Protein AF-A0A1S1J778-F1 (afdb_monomer)

Mean predicted aligned error: 6.53 Å

Nearest PDB structures (foldseek):
  8eaq-assembly1_C  TM=4.778E-01  e=2.315E+00  Rattus norvegicus
  8wv3-assembly1_A  TM=4.715E-01  e=4.399E+00  Bacillus methanolicus
  8wv3-assembly1_H  TM=4.638E-01  e=7.840E+00  Bacillus methanolicus
  5gw0-assembly2_D  TM=3.339E-01  e=3.869E+00  Homo sapiens

Structure (mmCIF, N/CA/C/O backbone):
data_AF-A0A1S1J778-F1
#
_entry.id   AF-A0A1S1J778-F1
#
loop_
_atom_site.group_PDB
_atom_site.id
_atom_site.type_symbol
_atom_site.label_atom_id
_atom_site.label_alt_id
_atom_site.label_comp_id
_atom_site.label_asym_id
_atom_site.label_entity_id
_atom_site.label_seq_id
_atom_site.pdbx_PDB_ins_code
_atom_site.Cartn_x
_atom_site.Cartn_y
_atom_site.Cartn_z
_atom_site.occupancy
_atom_site.B_iso_or_equiv
_atom_site.auth_seq_id
_atom_site.auth_comp_id
_atom_site.auth_asym_id
_atom_site.auth_atom_id
_atom_site.pdbx_PDB_model_num
ATOM 1 N N . MET A 1 1 ? -6.847 10.165 4.966 1.00 80.81 1 MET A N 1
ATOM 2 C CA . MET A 1 1 ? -6.625 9.439 6.226 1.00 80.81 1 MET A CA 1
ATOM 3 C C . MET A 1 1 ? -7.878 8.642 6.494 1.00 80.81 1 MET A C 1
ATOM 5 O O . MET A 1 1 ? -8.951 9.106 6.116 1.00 80.81 1 MET A O 1
ATOM 9 N N . TYR A 1 2 ? -7.705 7.457 7.052 1.00 86.69 2 TYR A N 1
ATOM 10 C CA . TYR A 1 2 ? -8.739 6.457 7.268 1.00 86.69 2 TYR A CA 1
ATOM 11 C C . TYR A 1 2 ? -8.791 6.092 8.750 1.00 86.69 2 TYR A C 1
ATOM 13 O O . TYR A 1 2 ? -7.778 6.168 9.443 1.00 86.69 2 TYR A O 1
ATOM 21 N N . THR A 1 3 ? -9.936 5.615 9.219 1.00 91.25 3 THR A N 1
ATOM 22 C CA . THR A 1 3 ? -9.964 4.703 10.369 1.00 91.25 3 THR A CA 1
ATOM 23 C C . THR A 1 3 ? -9.309 3.367 9.991 1.00 91.25 3 THR A C 1
ATOM 25 O O . THR A 1 3 ? -9.148 3.060 8.809 1.00 91.25 3 THR A O 1
ATOM 28 N N . LEU A 1 4 ? -8.958 2.531 10.974 1.00 89.31 4 LEU A N 1
ATOM 29 C CA . LEU A 1 4 ? -8.366 1.214 10.698 1.00 89.31 4 LEU A CA 1
ATOM 30 C C . LEU A 1 4 ? -9.253 0.374 9.761 1.00 89.31 4 LEU A C 1
ATOM 32 O O . LEU A 1 4 ? -8.785 -0.127 8.742 1.00 89.31 4 LEU A O 1
ATOM 36 N N . LYS A 1 5 ? -10.557 0.311 10.051 1.00 89.56 5 LYS A N 1
ATOM 37 C CA . LYS A 1 5 ? -11.538 -0.446 9.259 1.00 89.56 5 LYS A CA 1
ATOM 38 C C . LYS A 1 5 ? -11.664 0.074 7.822 1.00 89.56 5 LYS A C 1
ATOM 40 O O . LYS A 1 5 ? -11.795 -0.702 6.879 1.00 89.56 5 LYS A O 1
ATOM 45 N N . GLU A 1 6 ? -11.606 1.391 7.641 1.00 91.62 6 GLU A N 1
ATOM 46 C CA . GLU A 1 6 ? -11.588 2.008 6.311 1.00 91.62 6 GLU A CA 1
ATOM 47 C C . GLU A 1 6 ? -10.255 1.801 5.586 1.00 91.62 6 GLU A C 1
ATOM 49 O O . GLU A 1 6 ? -10.226 1.882 4.367 1.00 91.62 6 GLU A O 1
ATOM 54 N N . ALA A 1 7 ? -9.145 1.543 6.279 1.00 90.56 7 ALA A N 1
ATOM 55 C CA . ALA A 1 7 ? -7.871 1.230 5.634 1.00 90.56 7 ALA A CA 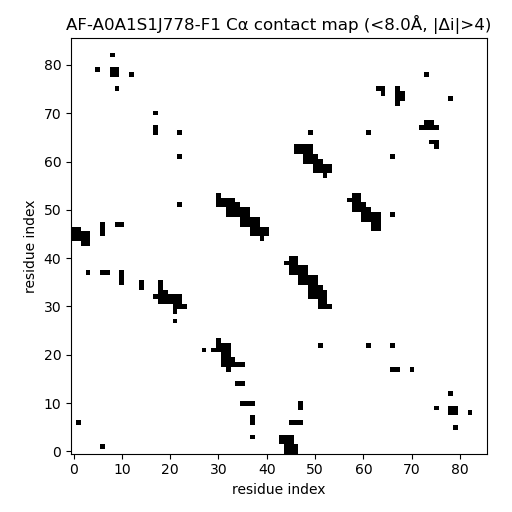1
ATOM 56 C C . ALA A 1 7 ? -7.802 -0.240 5.179 1.00 90.56 7 ALA A C 1
ATOM 58 O O . ALA A 1 7 ? -7.211 -0.540 4.139 1.00 90.56 7 ALA A O 1
ATOM 59 N N . GLU A 1 8 ? -8.445 -1.155 5.910 1.00 93.06 8 GLU A N 1
ATOM 60 C CA . GLU A 1 8 ? -8.504 -2.589 5.590 1.00 93.06 8 GLU A CA 1
ATOM 61 C C . GLU A 1 8 ? -9.144 -2.867 4.228 1.00 93.06 8 GLU A C 1
ATOM 63 O O . GLU A 1 8 ? -8.609 -3.652 3.445 1.00 93.06 8 GLU A O 1
ATOM 68 N N . GLN A 1 9 ? -10.239 -2.182 3.902 1.00 91.25 9 GLN A N 1
ATOM 69 C CA . GLN A 1 9 ? -10.961 -2.376 2.640 1.00 91.25 9 GLN A CA 1
ATOM 70 C C . GLN A 1 9 ? -10.127 -2.056 1.382 1.00 91.25 9 GLN A C 1
ATOM 72 O O . GLN A 1 9 ? -9.947 -2.940 0.540 1.00 91.25 9 GLN A O 1
ATOM 77 N N . PRO A 1 10 ? -9.582 -0.835 1.206 1.00 91.50 10 PRO A N 1
ATOM 78 C CA . PRO A 1 10 ? -8.695 -0.537 0.095 1.00 91.50 10 PRO A CA 1
ATOM 79 C C . PRO A 1 10 ? -7.433 -1.395 0.157 1.00 91.50 10 PRO A C 1
ATOM 81 O O . PRO A 1 10 ? -6.958 -1.802 -0.898 1.00 91.50 10 PRO A O 1
ATOM 84 N N . SER A 1 11 ? -6.914 -1.721 1.345 1.00 92.12 11 SER A N 1
ATOM 85 C CA . SER A 1 11 ? -5.752 -2.604 1.468 1.00 92.12 11 SER A CA 1
ATOM 86 C C . SER A 1 11 ? -6.004 -3.966 0.812 1.00 92.12 11 SER A C 1
ATOM 88 O O . SER A 1 11 ? -5.301 -4.330 -0.131 1.00 92.12 11 SER A O 1
ATOM 90 N N . GLN A 1 12 ? -7.086 -4.649 1.194 1.00 92.38 12 GLN A N 1
ATOM 91 C CA . GLN A 1 12 ? -7.496 -5.924 0.595 1.00 92.38 12 GLN A CA 1
ATOM 92 C C . GLN A 1 12 ? -7.802 -5.793 -0.899 1.00 92.38 12 GLN A C 1
ATOM 94 O O . GLN A 1 12 ? -7.379 -6.620 -1.703 1.00 92.38 12 GLN A O 1
ATOM 99 N N . TYR A 1 13 ? -8.511 -4.735 -1.301 1.00 92.88 13 TYR A N 1
ATOM 100 C CA . TYR A 1 13 ? -8.847 -4.518 -2.704 1.00 92.88 13 TYR A CA 1
ATOM 101 C C . TYR A 1 13 ? -7.585 -4.329 -3.563 1.00 92.88 13 TYR A C 1
ATOM 103 O O . TYR A 1 13 ? -7.494 -4.857 -4.672 1.00 92.88 13 TYR A O 1
ATOM 111 N N . TYR A 1 14 ? -6.605 -3.557 -3.105 1.00 92.00 14 TYR A N 1
ATOM 112 C CA . TYR A 1 14 ? -5.443 -3.218 -3.923 1.00 92.00 14 TYR A CA 1
ATOM 113 C C . TYR A 1 14 ? -4.310 -4.233 -3.844 1.00 92.00 14 TYR A C 1
ATOM 115 O O . TYR A 1 14 ? -3.475 -4.216 -4.750 1.00 92.00 14 TYR A O 1
ATOM 123 N N . GLN A 1 15 ? -4.299 -5.114 -2.839 1.00 89.56 15 GLN A N 1
ATOM 124 C CA . GLN A 1 15 ? -3.215 -6.063 -2.586 1.00 89.56 15 GLN A CA 1
ATOM 125 C C . GLN A 1 15 ? -2.762 -6.780 -3.867 1.00 89.56 15 GLN A C 1
ATOM 127 O O . GLN A 1 15 ? -1.645 -6.564 -4.318 1.00 89.56 15 GLN A O 1
ATOM 132 N N . ASP A 1 16 ? -3.648 -7.482 -4.570 1.00 87.69 16 ASP A N 1
ATOM 133 C CA 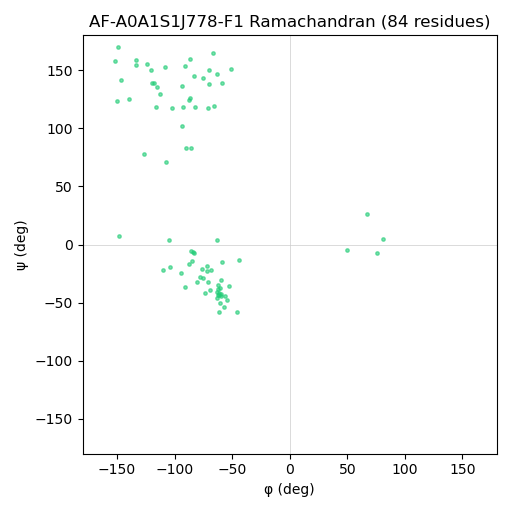. ASP A 1 16 ? -3.268 -8.201 -5.800 1.00 87.69 16 ASP A CA 1
ATOM 134 C C . ASP A 1 16 ? -3.262 -7.331 -7.069 1.00 87.69 16 ASP A C 1
ATOM 136 O O . ASP A 1 16 ? -2.864 -7.769 -8.150 1.00 87.69 16 ASP A O 1
ATOM 140 N N . ARG A 1 17 ? -3.721 -6.079 -6.973 1.00 89.94 17 ARG A N 1
ATOM 141 C CA . ARG A 1 17 ? -3.886 -5.180 -8.128 1.00 89.94 17 ARG A CA 1
ATOM 142 C C . ARG A 1 17 ? -2.685 -4.267 -8.349 1.00 89.94 17 ARG A C 1
ATOM 144 O O . ARG A 1 17 ? -2.483 -3.797 -9.473 1.00 89.94 17 ARG A O 1
ATOM 151 N N . ILE A 1 18 ? -1.908 -4.005 -7.299 1.00 88.25 18 ILE A N 1
ATOM 152 C CA . ILE A 1 18 ? -0.777 -3.072 -7.361 1.00 88.25 18 ILE A CA 1
ATOM 153 C C . ILE A 1 18 ? 0.585 -3.756 -7.265 1.00 88.25 18 ILE A C 1
ATOM 155 O O . ILE A 1 18 ? 1.570 -3.175 -7.716 1.00 88.25 18 ILE A O 1
ATOM 159 N N . LEU A 1 19 ? 0.663 -4.966 -6.704 1.00 88.25 19 LEU A N 1
ATOM 160 C CA . LEU A 1 19 ? 1.929 -5.690 -6.591 1.00 88.25 19 LEU A CA 1
ATOM 161 C C . LEU A 1 19 ? 2.549 -5.927 -7.977 1.00 88.25 19 LEU A C 1
ATOM 163 O O . LEU A 1 19 ? 1.864 -6.189 -8.968 1.00 88.25 19 LEU A O 1
ATOM 167 N N . GLY A 1 20 ? 3.867 -5.758 -8.063 1.00 84.88 20 GLY A N 1
ATOM 168 C CA . GLY A 1 20 ? 4.630 -5.836 -9.309 1.00 84.88 20 GLY A CA 1
ATOM 169 C C . GLY A 1 20 ? 4.491 -4.615 -10.228 1.00 84.88 20 GLY A C 1
ATOM 170 O O . GLY A 1 20 ? 5.202 -4.525 -11.229 1.00 84.88 20 GLY A O 1
ATOM 171 N N . LYS A 1 21 ? 3.608 -3.652 -9.925 1.00 85.94 21 LYS A N 1
ATOM 172 C CA . LYS A 1 21 ? 3.453 -2.431 -10.731 1.00 85.94 21 LYS A CA 1
ATOM 173 C C . LYS A 1 21 ? 4.501 -1.392 -10.348 1.00 85.94 21 LYS A C 1
ATOM 17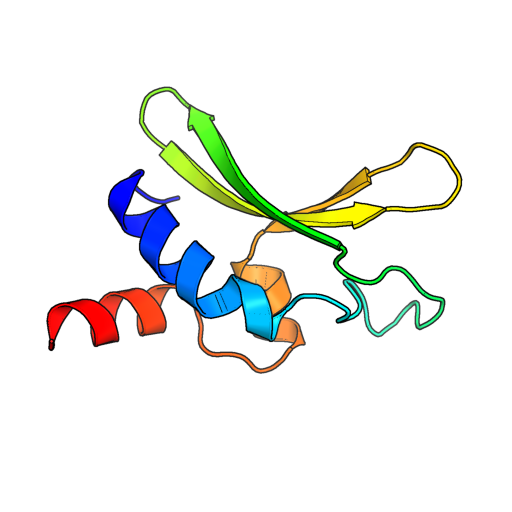5 O O . LYS A 1 21 ? 4.855 -1.266 -9.184 1.00 85.94 21 LYS A O 1
ATOM 180 N N . ALA A 1 22 ? 4.991 -0.623 -11.316 1.00 79.62 22 ALA A N 1
ATOM 181 C CA . ALA A 1 22 ? 5.989 0.414 -11.058 1.00 79.62 22 ALA A CA 1
ATOM 182 C C . ALA A 1 22 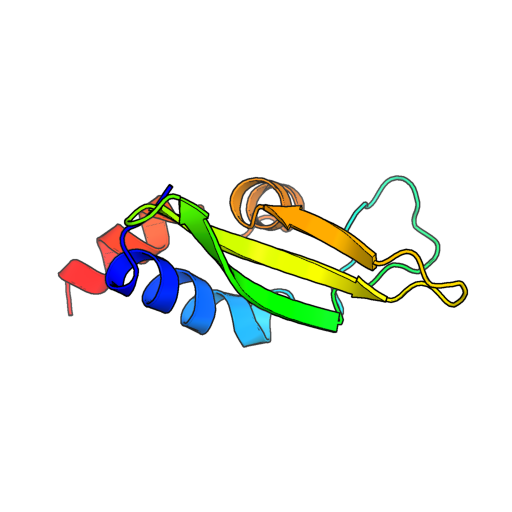? 5.398 1.602 -10.275 1.00 79.62 22 ALA A C 1
ATOM 184 O O . ALA A 1 22 ? 4.310 2.076 -10.604 1.00 79.62 22 ALA A O 1
ATOM 185 N N . ILE A 1 23 ? 6.148 2.127 -9.298 1.00 74.25 23 ILE A N 1
ATOM 186 C CA 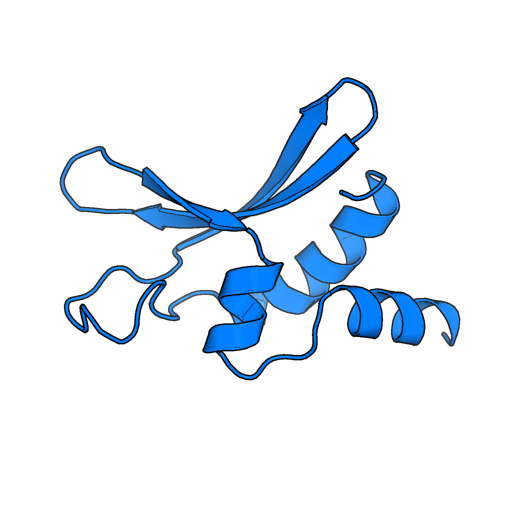. ILE A 1 23 ? 5.749 3.314 -8.512 1.00 74.25 23 ILE A CA 1
ATOM 187 C C . ILE A 1 23 ? 5.837 4.615 -9.330 1.00 74.25 23 ILE A C 1
ATOM 189 O O . ILE A 1 23 ? 5.215 5.611 -8.962 1.00 74.25 23 ILE A O 1
ATOM 193 N N . ASN A 1 24 ? 6.583 4.625 -10.440 1.00 68.00 24 ASN A N 1
ATOM 194 C CA . ASN A 1 24 ? 6.721 5.784 -11.318 1.00 68.00 24 ASN A CA 1
ATOM 195 C C . ASN A 1 24 ? 6.959 5.347 -12.773 1.00 68.00 24 ASN A C 1
ATOM 197 O O . ASN A 1 24 ? 7.918 4.640 -13.070 1.00 68.00 24 ASN A O 1
ATOM 201 N N . LYS A 1 25 ? 6.102 5.801 -13.696 1.00 59.22 25 LYS A N 1
ATOM 202 C CA . LYS A 1 25 ? 6.217 5.508 -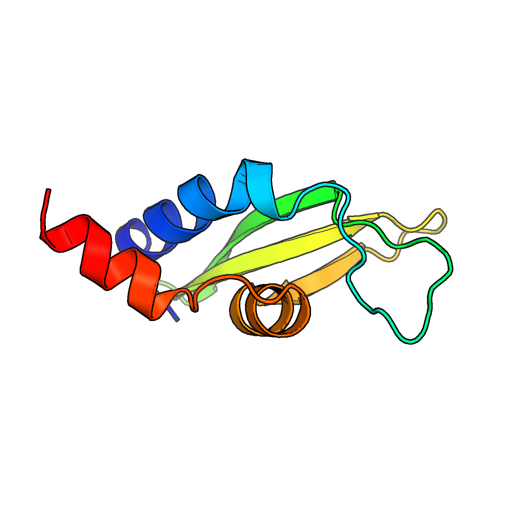15.137 1.00 59.22 25 LYS A CA 1
ATOM 203 C C . LYS A 1 25 ? 7.314 6.316 -15.847 1.00 59.22 25 LYS A C 1
ATOM 205 O O . LYS A 1 25 ? 7.743 5.908 -16.919 1.00 59.22 25 LYS A O 1
ATOM 210 N N . LYS A 1 26 ? 7.755 7.454 -15.286 1.00 60.75 26 LYS A N 1
ATOM 211 C CA . LYS A 1 26 ? 8.800 8.313 -15.888 1.00 60.75 26 LYS A CA 1
ATOM 212 C C . LYS A 1 26 ? 10.212 7.773 -15.678 1.00 60.75 26 LYS A C 1
ATOM 214 O O . LYS A 1 26 ? 11.090 8.039 -16.486 1.00 60.75 26 LYS A O 1
ATOM 219 N N . THR A 1 27 ? 10.419 7.023 -14.604 1.00 55.12 27 THR A N 1
ATOM 220 C CA . THR A 1 27 ? 11.650 6.284 -14.318 1.00 55.12 27 THR A CA 1
ATOM 221 C C . THR A 1 27 ? 11.341 4.810 -14.536 1.00 55.12 27 THR A C 1
ATOM 223 O O . THR A 1 27 ? 11.177 4.051 -13.585 1.00 55.12 27 THR A O 1
ATOM 226 N N . SER A 1 28 ? 11.157 4.421 -15.796 1.00 48.03 28 SER A N 1
ATOM 227 C CA . SER A 1 28 ? 10.786 3.063 -16.213 1.00 48.03 28 SER A CA 1
ATOM 228 C C . SER A 1 28 ? 11.827 1.982 -15.874 1.00 48.03 28 SER A C 1
ATOM 230 O O . SER A 1 28 ? 11.597 0.812 -16.167 1.00 48.03 28 SER A O 1
ATOM 232 N N . GLU A 1 29 ? 12.915 2.316 -15.175 1.00 52.56 29 GLU A N 1
ATOM 233 C CA . GLU A 1 29 ? 13.830 1.341 -14.582 1.00 52.56 29 GLU A CA 1
ATOM 234 C C . GLU A 1 29 ? 13.419 0.966 -13.137 1.00 52.56 29 GLU A C 1
ATOM 236 O O . GLU A 1 29 ? 13.952 1.429 -12.133 1.00 52.56 29 GLU A O 1
ATOM 241 N N . SER A 1 30 ? 12.470 0.025 -13.075 1.00 62.00 30 SER A N 1
ATOM 242 C CA . SER A 1 30 ? 12.447 -1.143 -12.166 1.00 62.00 30 SER A CA 1
ATOM 243 C C . SER A 1 30 ? 11.989 -1.057 -10.700 1.00 62.00 30 SER A C 1
ATOM 245 O O . SER A 1 30 ? 12.020 -2.085 -10.026 1.00 62.00 30 SER A O 1
ATOM 247 N N . LEU A 1 31 ? 11.488 0.065 -10.176 1.00 75.19 31 LEU A N 1
ATOM 248 C CA . LEU A 1 31 ? 10.945 0.054 -8.803 1.00 75.19 31 LEU A CA 1
ATOM 249 C C . LEU A 1 31 ? 9.478 -0.381 -8.774 1.00 75.19 31 LEU A C 1
ATOM 251 O O . LEU A 1 31 ? 8.552 0.436 -8.770 1.00 75.19 31 LEU A O 1
ATOM 255 N N . ALA A 1 32 ? 9.294 -1.700 -8.789 1.00 82.62 32 ALA A N 1
ATOM 256 C CA . ALA A 1 32 ? 8.007 -2.355 -8.623 1.00 82.62 32 ALA A CA 1
ATOM 257 C C . ALA A 1 32 ? 7.549 -2.329 -7.160 1.00 82.62 32 ALA A C 1
ATOM 259 O O . ALA A 1 32 ? 8.351 -2.488 -6.239 1.00 82.62 32 ALA A O 1
ATOM 260 N N . ILE A 1 33 ? 6.244 -2.169 -6.957 1.00 87.12 33 ILE A N 1
ATOM 261 C CA . ILE A 1 33 ? 5.607 -2.298 -5.653 1.00 87.12 33 ILE A CA 1
ATOM 262 C C . ILE A 1 33 ? 5.748 -3.753 -5.210 1.00 87.12 33 ILE A C 1
ATOM 264 O O . ILE A 1 33 ? 5.281 -4.670 -5.884 1.00 87.12 33 ILE A O 1
ATOM 268 N N . THR A 1 34 ? 6.414 -3.954 -4.085 1.00 88.31 34 THR A N 1
ATOM 269 C CA . THR A 1 34 ? 6.659 -5.261 -3.474 1.00 88.31 34 THR A CA 1
ATOM 270 C C . THR A 1 34 ? 5.762 -5.517 -2.278 1.00 88.31 34 THR A C 1
ATOM 272 O O . THR A 1 34 ? 5.631 -6.665 -1.872 1.00 88.31 34 THR A O 1
ATOM 275 N N . ASP A 1 35 ? 5.192 -4.465 -1.691 1.00 89.56 35 ASP A N 1
ATOM 276 C CA . ASP A 1 35 ? 4.363 -4.592 -0.499 1.00 89.56 35 ASP A CA 1
ATOM 277 C C . ASP A 1 35 ? 3.313 -3.478 -0.426 1.00 89.56 35 ASP A C 1
ATOM 279 O O . ASP A 1 35 ? 3.474 -2.402 -1.014 1.00 89.56 35 ASP A O 1
ATOM 283 N N . LEU A 1 36 ? 2.249 -3.738 0.321 1.00 90.56 36 LEU A N 1
ATOM 284 C CA . LEU A 1 36 ? 1.209 -2.780 0.655 1.00 90.56 36 LEU A CA 1
ATOM 285 C C . LEU A 1 36 ? 0.816 -2.986 2.116 1.00 90.56 36 LEU A C 1
ATOM 287 O O . LEU A 1 36 ? 0.460 -4.092 2.514 1.00 90.56 36 LEU A O 1
ATOM 291 N N . LYS A 1 37 ? 0.879 -1.918 2.913 1.00 92.00 37 LYS A N 1
ATOM 292 C CA . LYS A 1 37 ? 0.575 -1.977 4.345 1.00 92.00 37 LYS A CA 1
ATOM 293 C C . LYS A 1 37 ? -0.341 -0.854 4.775 1.00 92.00 37 LYS A C 1
ATOM 295 O O . LYS A 1 37 ? -0.363 0.216 4.172 1.00 92.00 37 LYS A O 1
ATOM 300 N N . ILE A 1 38 ? -1.057 -1.120 5.856 1.00 93.12 38 ILE A N 1
ATOM 301 C CA . ILE A 1 38 ? -1.750 -0.102 6.629 1.00 93.12 38 ILE A CA 1
ATOM 302 C C . ILE A 1 38 ? -0.747 0.433 7.647 1.00 93.12 38 ILE A C 1
ATOM 304 O O . ILE A 1 38 ? -0.163 -0.339 8.403 1.00 93.12 38 ILE A O 1
ATOM 308 N N . GLU A 1 39 ? -0.540 1.740 7.638 1.00 91.81 39 GLU A N 1
ATOM 309 C CA . GLU A 1 39 ? 0.372 2.445 8.535 1.00 91.81 39 GLU A CA 1
ATOM 310 C C . GLU A 1 39 ? -0.439 3.382 9.423 1.00 91.81 39 GLU A C 1
ATOM 312 O O . GLU A 1 39 ? -1.319 4.098 8.941 1.00 91.81 39 GLU A O 1
ATOM 317 N N . GLU A 1 40 ? -0.133 3.390 10.716 1.00 91.94 40 GLU A N 1
ATOM 318 C CA . GLU A 1 40 ? -0.679 4.361 11.657 1.00 91.94 40 GLU A CA 1
ATOM 319 C C . GLU A 1 40 ? 0.137 5.659 11.572 1.00 91.94 40 GLU A C 1
ATOM 321 O O . GLU A 1 40 ? 1.340 5.669 11.823 1.00 91.94 40 GLU A O 1
ATOM 326 N N . LEU A 1 41 ? -0.507 6.764 11.189 1.00 85.69 41 LEU A N 1
ATOM 327 C CA . LEU A 1 41 ? 0.126 8.083 11.086 1.00 85.69 41 LEU A CA 1
ATOM 328 C C . LEU A 1 41 ? 0.017 8.878 12.394 1.00 85.69 41 LEU A C 1
ATOM 330 O O . LEU A 1 41 ? 0.927 9.625 12.745 1.00 85.69 41 LEU A O 1
ATOM 334 N N . THR A 1 42 ? -1.109 8.741 13.096 1.00 87.38 42 THR A N 1
ATOM 335 C CA . THR A 1 42 ? -1.378 9.287 14.439 1.00 87.38 42 THR A CA 1
ATOM 336 C C . THR A 1 42 ? -2.339 8.340 15.166 1.00 87.38 42 THR A C 1
ATOM 338 O O . THR A 1 42 ? -2.968 7.541 14.481 1.00 87.38 42 THR A O 1
ATOM 341 N N . GLU A 1 43 ? -2.569 8.520 16.478 1.00 84.62 43 GLU A N 1
ATOM 342 C CA . GLU A 1 43 ? -3.340 7.627 17.391 1.00 84.62 43 GLU A CA 1
ATOM 343 C C . GLU A 1 43 ? -4.691 7.060 16.891 1.00 84.62 43 GLU A C 1
ATOM 345 O O . GLU A 1 43 ? -5.253 6.170 17.523 1.00 84.62 43 GLU A O 1
ATOM 350 N N . GLN A 1 44 ? -5.266 7.579 15.800 1.00 85.12 44 GLN A N 1
ATOM 351 C CA . GLN A 1 44 ? -6.521 7.107 15.196 1.00 85.12 44 GLN A CA 1
ATOM 352 C C . GLN A 1 44 ? -6.577 7.284 13.667 1.00 85.12 44 GLN A C 1
ATOM 354 O O . GLN A 1 44 ? -7.628 7.076 13.062 1.00 85.12 44 GLN A O 1
ATOM 359 N N . ASN A 1 45 ? -5.477 7.695 13.031 1.00 87.88 45 ASN A N 1
ATOM 360 C CA . ASN A 1 45 ? -5.437 7.962 11.597 1.00 87.88 45 ASN A CA 1
ATOM 361 C C . ASN A 1 45 ? -4.489 6.990 10.920 1.00 87.88 45 ASN A C 1
ATOM 363 O O . ASN A 1 45 ? -3.283 7.018 11.152 1.00 87.88 45 ASN A O 1
ATOM 367 N N . PHE A 1 46 ? -5.045 6.194 10.022 1.00 90.75 46 PHE A N 1
ATOM 368 C CA . PHE A 1 46 ? -4.332 5.211 9.235 1.00 90.75 46 PHE A CA 1
ATOM 369 C C . PHE A 1 46 ? -4.241 5.670 7.779 1.00 90.75 46 PHE A C 1
ATOM 371 O O . PHE A 1 46 ? -5.091 6.414 7.272 1.00 90.75 46 PHE A O 1
ATOM 378 N N . ASP A 1 47 ? -3.205 5.224 7.085 1.00 90.75 47 ASP A N 1
ATOM 379 C CA . ASP A 1 47 ? -3.096 5.341 5.635 1.00 90.75 47 ASP A CA 1
ATOM 380 C C . ASP A 1 47 ? -2.652 4.010 5.037 1.00 90.75 47 ASP A C 1
ATOM 382 O O . ASP A 1 47 ? -2.085 3.157 5.717 1.00 90.75 47 ASP A O 1
ATOM 386 N N . VAL A 1 48 ? -2.931 3.823 3.753 1.00 91.31 48 VAL A N 1
ATOM 387 C CA . VAL A 1 48 ? -2.482 2.645 3.016 1.00 91.31 48 VAL A CA 1
ATOM 388 C C . VAL A 1 48 ? -1.291 3.046 2.165 1.00 91.31 48 VAL A C 1
ATOM 390 O O . VAL A 1 48 ? -1.385 3.890 1.266 1.00 91.31 48 VAL A O 1
ATOM 393 N N . ILE A 1 49 ? -0.155 2.431 2.461 1.00 91.00 49 ILE A N 1
ATOM 394 C CA . ILE A 1 49 ? 1.141 2.769 1.901 1.00 91.00 49 ILE A CA 1
ATOM 395 C C . ILE A 1 49 ? 1.629 1.623 1.020 1.00 91.00 49 ILE A C 1
ATOM 397 O O . ILE A 1 49 ? 1.638 0.459 1.410 1.00 91.00 49 ILE A O 1
ATOM 401 N N . CYS A 1 50 ? 2.039 1.974 -0.195 1.00 89.44 50 CYS A N 1
ATOM 402 C CA . CYS A 1 50 ? 2.667 1.072 -1.152 1.00 89.44 50 CYS A CA 1
ATOM 403 C C . CYS A 1 50 ? 4.181 1.171 -0.989 1.00 89.44 50 CYS A C 1
ATOM 405 O O . CYS A 1 50 ? 4.704 2.285 -0.943 1.00 89.44 50 CYS A O 1
ATOM 407 N N . TYR A 1 51 ? 4.879 0.042 -0.991 1.00 87.44 51 TYR A N 1
ATOM 408 C CA . TYR A 1 51 ? 6.329 -0.034 -0.831 1.00 87.44 51 TYR A CA 1
ATOM 409 C C . TYR A 1 51 ? 6.991 -0.643 -2.060 1.00 87.44 51 TYR A C 1
ATOM 411 O O . TYR A 1 51 ? 6.515 -1.650 -2.577 1.00 87.44 51 TYR A O 1
ATOM 419 N N . ALA A 1 52 ? 8.133 -0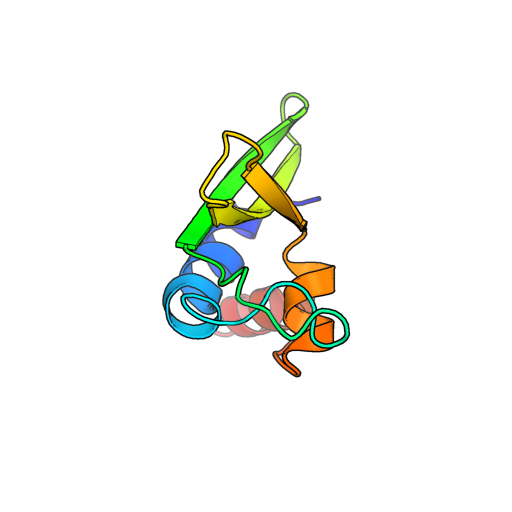.095 -2.473 1.00 83.88 52 ALA A N 1
ATOM 420 C CA . ALA A 1 52 ? 9.070 -0.746 -3.385 1.00 83.88 52 ALA A CA 1
ATOM 421 C C . ALA A 1 52 ? 10.429 -0.930 -2.714 1.00 83.88 52 ALA A C 1
ATOM 423 O O . ALA A 1 52 ? 10.944 -0.028 -2.044 1.00 83.88 52 ALA A O 1
ATOM 424 N N . LYS A 1 53 ? 11.038 -2.092 -2.950 1.00 72.75 53 LYS A N 1
ATOM 425 C CA . LYS A 1 53 ? 12.398 -2.397 -2.512 1.00 72.75 53 LYS A CA 1
ATOM 426 C C . LYS A 1 53 ? 13.400 -2.041 -3.611 1.00 72.75 53 LYS A C 1
ATOM 428 O O . LYS A 1 53 ? 13.370 -2.633 -4.684 1.00 72.75 53 LYS A O 1
ATOM 433 N N . CYS A 1 54 ? 14.314 -1.116 -3.322 1.00 69.12 54 CYS A N 1
ATOM 434 C CA . CYS A 1 54 ? 15.507 -0.888 -4.138 1.00 69.12 54 CYS A CA 1
ATOM 435 C C . CYS A 1 54 ? 16.677 -1.752 -3.626 1.00 69.12 54 CYS A C 1
ATOM 437 O O . CYS A 1 54 ? 16.727 -2.095 -2.443 1.00 69.12 54 CYS A O 1
ATOM 439 N N . SER A 1 55 ? 17.632 -2.092 -4.497 1.00 65.31 55 SER A N 1
ATOM 440 C CA . SER A 1 55 ? 18.822 -2.905 -4.180 1.00 65.31 55 SER A CA 1
ATOM 441 C C . SER A 1 55 ? 19.718 -2.314 -3.081 1.00 65.31 55 SER A C 1
ATOM 443 O O . SER A 1 55 ? 20.532 -3.033 -2.509 1.00 65.31 55 SER A O 1
ATOM 445 N N . TYR A 1 56 ? 19.544 -1.034 -2.747 1.00 56.19 56 TYR A N 1
ATOM 446 C CA . TYR A 1 56 ? 20.335 -0.311 -1.754 1.00 56.19 56 TYR A CA 1
ATOM 447 C C . TYR A 1 56 ? 19.427 0.350 -0.719 1.00 56.19 56 TYR A C 1
ATOM 449 O O . TYR A 1 56 ? 19.167 1.534 -0.856 1.00 56.19 56 TYR A O 1
ATOM 457 N N . SER A 1 57 ? 18.906 -0.415 0.253 1.00 55.00 57 SER A N 1
ATOM 458 C CA . SER A 1 57 ? 18.350 0.026 1.564 1.00 55.00 57 SER A CA 1
ATOM 459 C C . SER A 1 57 ? 17.314 1.174 1.633 1.00 55.00 57 SER A C 1
ATOM 461 O O . SER A 1 57 ? 16.762 1.423 2.702 1.00 55.00 57 SER A O 1
ATOM 463 N N . VAL A 1 58 ? 16.981 1.835 0.529 1.00 58.59 58 VAL A N 1
ATOM 464 C CA . VAL A 1 58 ? 16.007 2.913 0.415 1.00 58.59 58 VAL A CA 1
ATOM 465 C C . VAL A 1 58 ? 14.687 2.268 0.020 1.00 58.59 58 VAL A C 1
ATOM 467 O O . VAL A 1 58 ? 14.484 1.865 -1.128 1.00 58.59 58 VAL A O 1
ATOM 470 N N . GLY A 1 59 ? 13.802 2.117 1.003 1.00 61.50 59 GLY A N 1
ATOM 471 C CA . GLY A 1 59 ? 12.401 1.817 0.746 1.00 61.50 59 GLY A CA 1
ATOM 472 C C . GLY A 1 59 ? 11.739 3.057 0.159 1.00 61.50 59 GLY A C 1
ATOM 473 O O . GLY A 1 59 ? 11.682 4.096 0.815 1.00 61.50 59 GLY A O 1
ATOM 474 N N . PHE A 1 60 ? 11.250 2.964 -1.074 1.00 68.56 60 PHE A N 1
ATOM 475 C CA . PHE A 1 60 ? 10.393 4.006 -1.628 1.00 68.56 60 PHE A CA 1
ATOM 476 C C . PHE A 1 60 ? 8.965 3.691 -1.228 1.00 68.56 60 PHE A C 1
ATOM 478 O O . PHE A 1 60 ? 8.483 2.587 -1.487 1.00 68.56 60 PHE A O 1
ATOM 485 N N . PHE A 1 61 ? 8.294 4.657 -0.614 1.00 76.06 61 PHE A N 1
ATOM 486 C CA . PHE A 1 61 ? 6.904 4.511 -0.230 1.00 76.06 61 PHE A CA 1
ATOM 487 C C . PHE A 1 61 ? 6.036 5.570 -0.896 1.00 76.06 61 PHE A C 1
ATOM 489 O O . PHE A 1 61 ? 6.482 6.677 -1.209 1.00 76.06 61 PHE A O 1
ATOM 496 N N . ARG A 1 62 ? 4.777 5.219 -1.146 1.00 78.25 62 ARG A N 1
ATOM 497 C CA . ARG A 1 62 ? 3.802 6.132 -1.734 1.00 78.25 62 ARG A CA 1
ATOM 498 C C . ARG A 1 62 ? 2.416 5.855 -1.188 1.00 78.25 62 ARG A C 1
ATOM 500 O O . ARG A 1 62 ? 2.041 4.699 -1.024 1.00 78.25 62 ARG A O 1
ATOM 507 N N . ASN A 1 63 ? 1.636 6.908 -0.953 1.00 86.00 63 ASN A N 1
ATOM 508 C CA . ASN A 1 63 ? 0.241 6.721 -0.572 1.00 86.00 63 ASN A CA 1
ATOM 509 C C . ASN A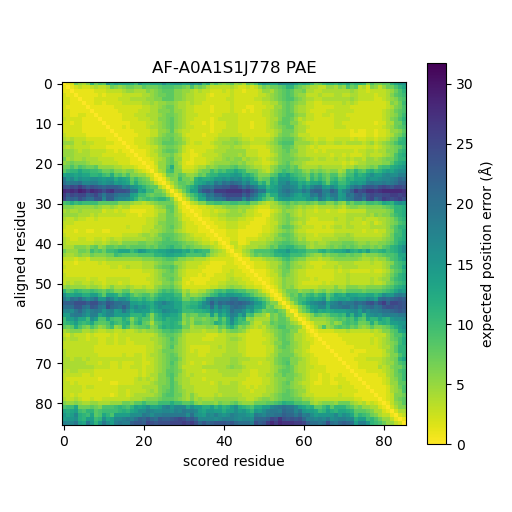 1 63 ? -0.553 6.035 -1.696 1.00 86.00 63 ASN A C 1
ATOM 511 O O . ASN A 1 63 ? -0.316 6.258 -2.894 1.00 86.00 63 ASN A O 1
ATOM 515 N N . ILE A 1 64 ? -1.527 5.217 -1.303 1.00 88.38 64 ILE A N 1
ATOM 516 C CA . ILE A 1 64 ? -2.345 4.437 -2.234 1.00 88.38 64 ILE A CA 1
ATOM 517 C C . ILE A 1 64 ? -3.110 5.325 -3.220 1.00 88.38 64 ILE A C 1
ATOM 519 O O . ILE A 1 64 ? -3.324 4.953 -4.373 1.00 88.38 64 ILE A O 1
ATOM 523 N N . ARG A 1 65 ? -3.479 6.545 -2.811 1.00 89.31 65 ARG A N 1
ATOM 524 C CA . ARG A 1 65 ? -4.214 7.499 -3.653 1.00 89.31 65 ARG A CA 1
ATOM 525 C C . ARG A 1 65 ? -3.412 7.920 -4.884 1.00 89.31 65 ARG A C 1
ATOM 527 O O . ARG A 1 65 ? -3.971 8.043 -5.970 1.00 89.31 65 ARG A O 1
ATOM 534 N N . SER A 1 66 ? -2.111 8.150 -4.726 1.00 87.00 66 SER A N 1
ATOM 535 C CA . SER A 1 66 ? -1.251 8.508 -5.856 1.00 87.00 66 SER A CA 1
ATOM 536 C C . SER A 1 66 ? -0.980 7.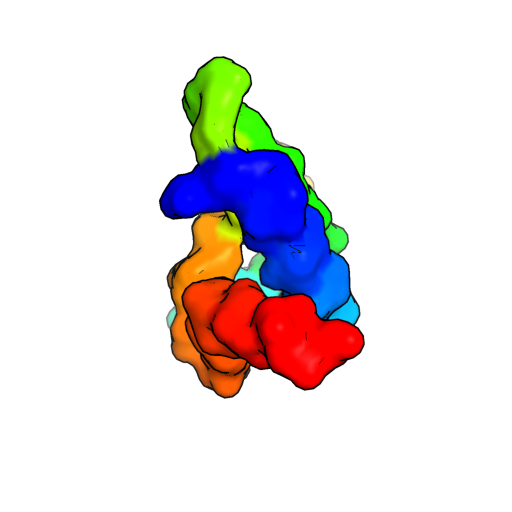296 -6.741 1.00 87.00 66 SER A C 1
ATOM 538 O O . SER A 1 66 ? -1.042 7.416 -7.962 1.00 87.00 66 SER A O 1
ATOM 540 N N . ALA A 1 67 ? -0.734 6.130 -6.133 1.00 86.38 67 ALA A N 1
ATOM 541 C CA . ALA A 1 67 ? -0.490 4.891 -6.867 1.00 86.38 67 ALA A CA 1
ATOM 542 C C . ALA A 1 67 ? -1.695 4.501 -7.743 1.00 86.38 67 ALA A C 1
ATOM 544 O O . ALA A 1 67 ? -1.553 4.298 -8.945 1.00 86.38 67 ALA A O 1
ATOM 545 N N . THR A 1 68 ? -2.901 4.483 -7.173 1.00 89.19 68 THR A N 1
ATOM 546 C CA . THR A 1 68 ? -4.144 4.145 -7.893 1.00 89.19 68 THR A CA 1
ATOM 547 C C . THR A 1 68 ? -4.417 5.086 -9.061 1.00 89.19 68 THR A C 1
ATOM 549 O O . THR A 1 68 ? -4.683 4.617 -10.168 1.00 89.19 68 THR A O 1
ATOM 552 N N . LYS A 1 69 ? -4.243 6.400 -8.860 1.00 88.25 69 LYS A N 1
ATOM 553 C CA . LYS A 1 69 ? -4.381 7.404 -9.923 1.00 88.25 69 LYS A CA 1
ATOM 554 C C . LYS A 1 69 ? -3.458 7.125 -11.113 1.00 88.25 69 LYS A C 1
ATOM 556 O O . LYS A 1 69 ? -3.884 7.226 -12.258 1.00 88.25 69 LYS A O 1
ATOM 561 N N . GLU A 1 70 ? -2.199 6.780 -10.866 1.00 84.75 70 GLU A N 1
ATOM 562 C CA . GLU A 1 70 ? -1.223 6.526 -11.937 1.00 84.75 70 GLU A CA 1
ATOM 563 C C . GLU A 1 70 ? -1.420 5.180 -12.638 1.00 84.75 70 GLU A C 1
ATOM 565 O O . GLU A 1 70 ? -1.099 5.035 -13.827 1.00 84.75 70 GLU A O 1
ATOM 570 N N . LEU A 1 71 ? -1.958 4.203 -11.911 1.00 85.25 71 LEU A N 1
ATOM 571 C CA . LEU A 1 71 ? -2.290 2.879 -12.426 1.00 85.25 71 LEU A CA 1
ATOM 572 C C . LEU A 1 71 ? -3.653 2.835 -13.133 1.00 85.25 71 LEU A C 1
ATOM 574 O O . LEU A 1 71 ? -3.962 1.821 -13.750 1.00 85.25 71 LEU A O 1
ATOM 578 N N . GLY A 1 72 ? -4.439 3.917 -13.090 1.00 87.88 72 GLY A N 1
ATOM 579 C CA . GLY A 1 72 ? -5.791 3.945 -13.654 1.00 87.88 72 GLY A CA 1
ATOM 580 C C . GLY A 1 72 ? -6.763 3.033 -12.902 1.00 87.88 72 GLY A C 1
ATOM 581 O O . GLY A 1 72 ? -7.716 2.528 -13.488 1.00 87.88 72 GLY A O 1
ATOM 582 N N . LEU A 1 73 ? -6.493 2.784 -11.620 1.00 90.06 73 LEU A N 1
ATOM 583 C CA . LEU A 1 73 ? -7.372 2.034 -10.731 1.00 90.06 73 LEU A CA 1
ATOM 584 C C . LEU A 1 73 ? -8.409 2.981 -10.105 1.00 90.06 73 LEU A C 1
ATOM 586 O O . LEU A 1 73 ? -8.165 4.192 -10.055 1.00 90.06 73 LEU A O 1
ATOM 590 N N . PRO A 1 74 ? -9.545 2.455 -9.605 1.00 92.38 74 PRO A N 1
ATOM 591 C CA . PRO A 1 74 ? -10.496 3.254 -8.838 1.00 92.38 74 PRO A CA 1
ATOM 592 C C . PRO A 1 74 ? -9.803 4.023 -7.710 1.00 92.38 74 PRO A C 1
ATOM 594 O O . PRO A 1 74 ? -8.775 3.593 -7.189 1.00 92.38 74 PRO A O 1
ATOM 597 N N . ALA A 1 75 ? -10.354 5.170 -7.325 1.00 91.75 75 ALA A N 1
ATOM 598 C CA . ALA A 1 75 ? -9.877 5.870 -6.143 1.00 91.75 75 ALA A CA 1
ATOM 599 C C . ALA A 1 75 ? -10.272 5.085 -4.874 1.00 91.75 75 ALA A C 1
ATOM 601 O O . ALA A 1 75 ? -11.334 4.460 -4.849 1.00 91.75 75 ALA A O 1
ATOM 602 N N . PRO A 1 76 ? -9.491 5.157 -3.779 1.00 91.38 76 PRO A N 1
ATOM 603 C CA . PRO A 1 76 ? -9.843 4.491 -2.523 1.00 91.38 76 PRO A CA 1
ATOM 604 C C . PRO A 1 76 ? -11.249 4.826 -2.006 1.00 91.38 76 PRO A C 1
ATOM 606 O O . PRO A 1 76 ? -11.930 3.939 -1.513 1.00 91.38 76 PRO A O 1
ATOM 609 N N . SER A 1 77 ? -11.721 6.066 -2.183 1.00 90.81 77 SER A N 1
ATOM 610 C CA . SER A 1 77 ? -13.084 6.464 -1.797 1.00 90.81 77 SER A CA 1
ATOM 611 C C . SER A 1 77 ? -14.166 5.672 -2.535 1.00 90.81 77 SER A C 1
ATOM 613 O O . SER A 1 77 ? -15.154 5.286 -1.931 1.00 90.81 77 SER A O 1
ATOM 615 N N . GLN A 1 78 ? -13.950 5.356 -3.814 1.00 90.31 78 GLN A N 1
ATOM 616 C CA . GLN A 1 78 ? -14.898 4.570 -4.610 1.00 90.31 78 GLN A CA 1
ATOM 617 C C . GLN A 1 78 ? -14.936 3.102 -4.161 1.00 90.31 78 GLN A C 1
ATOM 619 O O . GLN A 1 78 ? -15.970 2.448 -4.237 1.00 90.31 78 GLN A O 1
ATOM 624 N N . VAL A 1 79 ? -13.807 2.568 -3.683 1.00 89.88 79 VAL A N 1
ATOM 625 C CA . VAL A 1 79 ? -13.745 1.211 -3.111 1.00 89.88 79 VAL A CA 1
ATOM 626 C C . VAL A 1 79 ? -14.496 1.142 -1.782 1.00 89.88 79 VAL A C 1
ATOM 628 O O . VAL A 1 79 ? -15.204 0.166 -1.536 1.00 89.88 79 VAL A O 1
ATOM 631 N N . LEU A 1 80 ? -14.392 2.190 -0.961 1.00 88.31 80 LEU A N 1
ATOM 632 C CA . LEU A 1 80 ? -15.146 2.311 0.289 1.00 88.31 80 LEU A CA 1
ATOM 633 C C . LEU A 1 80 ? -16.659 2.374 0.035 1.00 88.31 80 LEU A C 1
ATOM 635 O O . LEU A 1 80 ? -17.420 1.640 0.660 1.00 88.31 80 LEU A O 1
ATOM 639 N N . GLU A 1 81 ? -17.097 3.190 -0.926 1.00 85.62 81 GLU A N 1
ATOM 640 C CA . GLU A 1 81 ? -18.517 3.331 -1.285 1.00 85.62 81 GLU A CA 1
ATOM 641 C C . GLU A 1 81 ? -19.134 2.013 -1.782 1.00 85.62 81 GLU A C 1
ATOM 643 O O . GLU A 1 81 ? -20.230 1.646 -1.361 1.00 85.62 81 GLU A O 1
ATOM 648 N N . ASN A 1 82 ? -18.410 1.254 -2.611 1.00 65.38 82 ASN A N 1
ATOM 649 C CA . ASN A 1 82 ? -18.882 -0.038 -3.126 1.00 65.38 82 ASN A CA 1
ATOM 650 C C . ASN A 1 82 ? -18.987 -1.128 -2.047 1.00 65.38 82 ASN A C 1
ATOM 652 O O . ASN A 1 82 ? -19.725 -2.094 -2.222 1.00 65.38 82 ASN A O 1
ATOM 656 N N . SER A 1 83 ? -18.261 -0.984 -0.937 1.00 58.53 83 SER A N 1
ATOM 657 C CA . SER A 1 83 ? -18.252 -1.958 0.162 1.00 58.53 83 SER A CA 1
ATOM 658 C C . SER A 1 83 ? -19.400 -1.748 1.155 1.00 58.53 83 SER A C 1
ATOM 660 O O . SER A 1 83 ? -19.671 -2.624 1.966 1.00 58.53 83 SER A O 1
ATOM 662 N N . LEU A 1 84 ? -20.076 -0.596 1.101 1.00 57.12 84 LEU A N 1
ATOM 663 C CA . LEU A 1 84 ? -21.274 -0.297 1.896 1.00 57.12 84 LEU A CA 1
ATOM 664 C C . LEU A 1 84 ? -22.569 -0.795 1.230 1.00 57.12 84 LEU A C 1
ATOM 666 O O . LEU A 1 84 ? -23.643 -0.671 1.814 1.00 57.12 84 LEU A O 1
ATOM 670 N N . GLN A 1 85 ? -22.475 -1.321 0.004 1.00 50.97 85 GLN A N 1
ATOM 671 C CA . GLN A 1 85 ? -23.604 -1.834 -0.779 1.00 50.97 85 GLN A CA 1
ATOM 672 C C . GLN A 1 85 ? -23.672 -3.372 -0.835 1.00 50.97 85 GLN A C 1
ATOM 674 O O . GLN A 1 85 ? -24.543 -3.904 -1.524 1.00 50.97 85 GLN A O 1
ATOM 679 N N . GLN A 1 86 ? -22.778 -4.077 -0.132 1.00 44.41 86 GLN A N 1
ATOM 680 C CA . GLN A 1 86 ? -22.815 -5.535 0.063 1.00 44.41 86 GLN A CA 1
ATOM 681 C C . GLN A 1 86 ? -23.130 -5.875 1.516 1.00 44.41 86 GLN A C 1
ATOM 683 O O . GLN A 1 86 ? -23.828 -6.891 1.723 1.00 44.41 86 GLN A O 1
#

Secondary structure (DSSP, 8-state):
-B-HHHHHHHHHHHHHHHTT-BS-SSS-S--BEEEEEEEEEETTEEEEEEEEE-SSS-EEEEEHHHHHHHHTPPPHHHHHHHHT--

Foldseek 3Di:
DDFPVLQVQVQVVCFVPQAQPAPDPVCVPDFGFHDWDWDDPDPGDIFIKTWGDDPPPDIDIDTPQSSCVVSVHDGSVVSSVVVVVD

Sequence (86 aa):
MYTLKEAEQPSQYYQDRILGKAINKKTSESLAITDLKIEELTEQNFDVICYAKCSYSVGFFRNIRSATKELGLPAPSQVLENSLQQ

Radius of gyration: 13.14 Å; Cα contacts (8 Å, |Δi|>4): 133; chains: 1; bounding box: 44×18×34 Å

Solvent-accessible surface area (backbone atoms only — not comparable to full-atom values): 5098 Å² total; per-residue (Å²): 124,26,45,65,73,64,28,50,54,44,45,65,65,39,51,85,73,44,54,70,38,62,80,45,82,88,58,73,80,76,47,27,21,72,47,74,45,77,42,80,78,48,106,72,35,20,41,40,37,36,29,20,72,49,101,71,90,50,71,48,72,44,52,45,65,61,52,24,61,76,70,71,46,74,52,57,70,57,53,56,58,61,62,76,77,114

pLDDT: mean 81.36, std 13.09, range [44.41, 93.12]

Organism: NCBI:txid1114873